Protein AF-A0A1F2SV29-F1 (afdb_monomer_lite)

Radius of gyration: 19.12 Å; chains: 1; bounding box: 38×71×44 Å

Sequence (168 aa):
MAAEDWNRGTRAGTWVVRDIVAHLIDLTLRRVSFQRDGLVPPPPPCPIAGERDFVRFINSLNHDWVTVTRRFSPQVLTELFELASGDLADFFERTPLDGPGLFGVSWAGEMASAAGFDIGREFTELWHHQMQIRLAVGAPPLEDPRSRSMAASSLRTRSCGPDPSSSR

Foldseek 3Di:
DDQVLQQFDWPPPRDGLVLLLQLLLLVLQVCCCCPVVVDDDDDQPDDDPDDVSVVVSSVVSSVVSSVVCVPPGPVRSVVSNVVSVVSSVVVLVPFDQQDWDPQFDVVVVGRTDGNVVNVVVSVVSVLVSVQRSCVRNVHDRCPPPVNVPPPPPPVPPPPDDDDPDDDD

Structure (mmCIF, N/CA/C/O backbone):
data_AF-A0A1F2SV29-F1
#
_entry.id   AF-A0A1F2SV29-F1
#
loop_
_atom_site.group_PDB
_atom_site.id
_atom_site.type_symbol
_atom_site.label_atom_id
_atom_site.label_alt_id
_atom_site.label_comp_id
_atom_site.label_asym_id
_atom_site.label_entity_id
_atom_site.label_seq_id
_atom_site.pdbx_PDB_ins_code
_atom_site.Cartn_x
_atom_site.Cartn_y
_atom_site.Cartn_z
_atom_site.occupancy
_atom_site.B_iso_or_e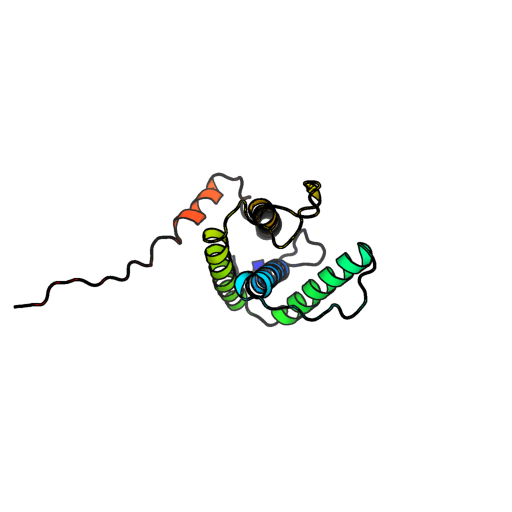quiv
_atom_site.auth_seq_id
_atom_site.auth_comp_id
_atom_site.auth_asym_id
_atom_site.auth_atom_id
_atom_site.pdbx_PDB_model_num
ATOM 1 N N . MET A 1 1 ? -5.881 -3.462 17.604 1.00 83.69 1 MET A N 1
ATOM 2 C CA . MET A 1 1 ? -6.629 -2.218 17.331 1.00 83.69 1 MET A CA 1
ATOM 3 C C . MET A 1 1 ? -8.076 -2.472 17.690 1.00 83.69 1 MET A C 1
ATOM 5 O O . MET A 1 1 ? -8.593 -3.522 17.319 1.00 83.69 1 MET A O 1
ATOM 9 N N . ALA A 1 2 ? -8.696 -1.573 18.444 1.00 89.81 2 ALA A N 1
ATOM 10 C CA . ALA A 1 2 ? -10.129 -1.611 18.703 1.00 89.81 2 ALA A CA 1
ATOM 11 C C . ALA A 1 2 ? -10.914 -1.259 17.426 1.00 89.81 2 ALA A C 1
ATOM 13 O O . ALA A 1 2 ? -10.357 -0.716 16.474 1.00 89.81 2 ALA A O 1
ATOM 14 N N . ALA A 1 3 ? -12.217 -1.550 17.385 1.00 90.12 3 ALA A N 1
ATOM 15 C CA . ALA A 1 3 ? -13.046 -1.243 16.213 1.00 90.12 3 ALA A CA 1
ATOM 16 C C . ALA A 1 3 ? -13.074 0.264 15.883 1.00 90.12 3 ALA A C 1
ATOM 18 O O . ALA A 1 3 ? -13.059 0.641 14.714 1.00 90.12 3 ALA A O 1
ATOM 19 N N . GLU A 1 4 ? -13.057 1.122 16.907 1.00 93.81 4 GLU A N 1
ATOM 20 C CA . GLU A 1 4 ? -13.005 2.583 16.762 1.00 93.81 4 GLU A CA 1
ATOM 21 C C . GLU A 1 4 ? -11.712 3.097 16.107 1.00 93.81 4 GLU A C 1
ATOM 23 O O . GLU A 1 4 ? -11.751 4.083 15.370 1.00 93.81 4 GLU A O 1
ATOM 28 N N . ASP A 1 5 ? -10.586 2.404 16.306 1.00 97.25 5 ASP A N 1
ATOM 29 C CA . ASP A 1 5 ? -9.277 2.809 15.782 1.00 97.25 5 ASP A CA 1
ATOM 30 C C . ASP A 1 5 ? -9.269 2.905 14.254 1.00 97.25 5 ASP A C 1
ATOM 32 O O . ASP A 1 5 ? -8.594 3.759 13.684 1.00 97.25 5 ASP A O 1
ATOM 36 N N . TRP A 1 6 ? -10.067 2.072 13.583 1.00 97.50 6 TRP A N 1
ATOM 37 C CA . TRP A 1 6 ? -10.164 2.026 12.123 1.00 97.50 6 TRP A CA 1
ATOM 38 C C . TRP A 1 6 ? -10.695 3.320 11.500 1.00 97.50 6 TRP A C 1
ATOM 40 O O . TRP A 1 6 ? -10.443 3.572 10.321 1.00 97.50 6 TRP A O 1
ATOM 50 N N . ASN A 1 7 ? -11.401 4.139 12.283 1.00 97.06 7 ASN A N 1
ATOM 51 C CA . ASN A 1 7 ? -11.966 5.414 11.847 1.00 97.06 7 ASN A CA 1
ATOM 52 C C . ASN A 1 7 ? -11.176 6.627 12.363 1.00 97.06 7 ASN A C 1
ATOM 54 O O . ASN A 1 7 ? -11.597 7.763 12.146 1.00 97.06 7 ASN A O 1
ATOM 58 N N . ARG A 1 8 ? -10.035 6.424 13.037 1.00 98.06 8 ARG A N 1
ATOM 59 C CA . ARG A 1 8 ? -9.186 7.537 13.479 1.00 98.06 8 ARG A CA 1
ATOM 60 C C . ARG A 1 8 ? -8.508 8.202 12.287 1.00 98.06 8 ARG A C 1
ATOM 62 O O . ARG A 1 8 ? -7.989 7.522 11.400 1.00 98.06 8 ARG A O 1
ATOM 69 N N . GLY A 1 9 ? -8.503 9.534 12.290 1.00 98.00 9 GLY A N 1
ATOM 70 C CA . GLY A 1 9 ? -7.809 10.340 11.289 1.00 98.00 9 GLY A CA 1
ATOM 71 C C . GLY A 1 9 ? -6.299 10.114 11.324 1.00 98.00 9 GLY A C 1
ATOM 72 O O . GLY A 1 9 ? -5.716 9.864 12.380 1.00 98.00 9 GLY A O 1
ATOM 73 N N . THR A 1 10 ? -5.667 10.202 10.159 1.00 97.69 10 THR A N 1
ATOM 74 C CA . THR A 1 10 ? -4.230 9.962 9.986 1.00 97.69 10 THR A CA 1
ATOM 75 C C . THR A 1 10 ? -3.526 11.240 9.532 1.00 97.69 10 THR A C 1
ATOM 77 O O . THR A 1 10 ? -4.156 12.270 9.305 1.00 97.69 10 THR A O 1
ATOM 80 N N . ARG A 1 11 ? -2.197 11.192 9.377 1.00 95.62 11 ARG A N 1
ATOM 81 C CA . ARG A 1 11 ? -1.446 12.295 8.752 1.00 95.62 11 ARG A CA 1
ATOM 82 C C . ARG A 1 11 ? -1.514 12.286 7.218 1.00 95.62 11 ARG A C 1
ATOM 84 O O . ARG A 1 11 ? -1.006 13.216 6.599 1.00 95.62 11 ARG A O 1
ATOM 91 N N . ALA A 1 12 ? -2.157 11.288 6.607 1.00 93.56 12 ALA A N 1
ATOM 92 C CA . ALA A 1 12 ? -2.379 11.210 5.164 1.00 93.56 12 ALA A CA 1
ATOM 93 C C . ALA A 1 12 ? -3.635 12.001 4.749 1.00 93.56 12 ALA A C 1
ATOM 95 O O . ALA A 1 12 ? -4.616 11.450 4.255 1.00 93.56 12 ALA A O 1
ATOM 96 N N . GLY A 1 13 ? -3.620 13.317 4.975 1.00 92.88 13 GLY A N 1
ATOM 97 C CA . GLY A 1 13 ? -4.717 14.203 4.582 1.00 92.88 13 GLY A CA 1
ATOM 98 C C . GLY A 1 13 ? -6.059 13.802 5.203 1.00 92.88 13 GLY A C 1
ATOM 99 O O . GLY A 1 13 ? -6.214 13.823 6.420 1.00 92.88 13 GLY A O 1
ATOM 100 N N . THR A 1 14 ? -7.042 13.471 4.362 1.00 94.69 14 THR A N 1
ATOM 101 C CA . THR A 1 14 ? -8.405 13.108 4.789 1.00 94.69 14 THR A CA 1
ATOM 102 C C . THR A 1 14 ? -8.577 11.624 5.118 1.00 94.69 14 THR A C 1
ATOM 104 O O . THR A 1 14 ? -9.679 11.217 5.483 1.00 94.69 14 THR A O 1
ATOM 107 N N . TRP A 1 15 ? -7.527 10.811 4.981 1.00 97.25 15 TRP A N 1
ATOM 108 C CA . TRP A 1 15 ? -7.612 9.370 5.200 1.00 97.25 15 TRP A CA 1
ATOM 109 C C . TRP A 1 15 ? -7.691 9.016 6.680 1.00 97.25 15 TRP A C 1
ATOM 111 O O . TRP A 1 15 ? -6.946 9.539 7.518 1.00 97.25 15 TRP A O 1
ATOM 121 N N . VAL A 1 16 ? -8.561 8.057 6.983 1.00 97.94 16 VAL A N 1
ATOM 122 C CA . VAL A 1 16 ? -8.583 7.359 8.274 1.00 97.94 16 VAL A CA 1
ATOM 123 C C . VAL A 1 16 ? -7.780 6.057 8.188 1.00 97.94 16 VAL A C 1
ATOM 125 O O . VAL A 1 16 ? -7.383 5.635 7.102 1.00 97.94 16 VAL A O 1
ATOM 128 N N . VAL A 1 17 ? -7.523 5.398 9.321 1.00 98.31 17 VAL A N 1
ATOM 129 C CA . VAL A 1 17 ? -6.706 4.166 9.383 1.00 98.31 17 VAL A CA 1
ATOM 130 C C . VAL A 1 17 ? -7.136 3.122 8.347 1.00 98.31 17 VAL A C 1
ATOM 132 O O . VAL A 1 17 ? -6.287 2.537 7.677 1.00 98.31 17 VAL A O 1
ATOM 135 N N . ARG A 1 18 ? -8.444 2.915 8.160 1.00 97.81 18 ARG A N 1
ATOM 136 C CA . ARG A 1 18 ? -8.950 1.944 7.181 1.00 97.81 18 ARG A CA 1
ATOM 137 C C . ARG A 1 18 ? -8.605 2.280 5.732 1.00 97.81 18 ARG A C 1
ATOM 139 O O . ARG A 1 18 ? -8.401 1.358 4.952 1.00 97.81 18 ARG A O 1
ATOM 146 N N . ASP A 1 19 ? -8.523 3.564 5.392 1.00 98.19 19 ASP A N 1
ATOM 147 C CA . ASP A 1 19 ? -8.188 4.007 4.039 1.00 98.19 19 ASP A CA 1
ATOM 148 C C . ASP A 1 19 ? -6.703 3.735 3.756 1.00 98.19 19 ASP A C 1
ATOM 150 O O . ASP A 1 19 ? -6.367 3.266 2.672 1.00 98.19 19 ASP A O 1
ATOM 154 N N . ILE A 1 20 ? -5.824 3.913 4.756 1.00 97.94 20 ILE A N 1
ATOM 155 C CA . ILE A 1 20 ? -4.413 3.502 4.649 1.00 97.94 20 ILE A CA 1
ATOM 156 C C . ILE A 1 20 ? -4.307 1.988 4.442 1.00 97.94 20 ILE A C 1
ATOM 158 O O . ILE A 1 20 ? -3.590 1.540 3.552 1.00 97.94 20 ILE A O 1
ATOM 162 N N . VAL A 1 21 ? -5.017 1.188 5.245 1.00 98.00 21 VAL A N 1
ATOM 163 C CA . VAL A 1 21 ? -4.991 -0.277 5.098 1.00 98.00 21 VAL A CA 1
ATOM 164 C C . VAL A 1 21 ? -5.494 -0.687 3.713 1.00 98.00 21 VAL A C 1
ATOM 166 O O . VAL A 1 21 ? -4.858 -1.500 3.049 1.00 98.00 21 VAL A O 1
ATOM 169 N N . ALA A 1 22 ? -6.591 -0.091 3.240 1.00 97.81 22 ALA A N 1
ATOM 170 C CA . ALA A 1 22 ? -7.102 -0.331 1.896 1.00 97.81 22 ALA A CA 1
ATOM 171 C C . ALA A 1 22 ? -6.071 0.020 0.815 1.00 97.81 22 ALA A C 1
ATOM 173 O O . ALA A 1 22 ? -5.860 -0.777 -0.097 1.00 97.81 22 ALA A O 1
ATOM 174 N N . HIS A 1 23 ? -5.403 1.167 0.931 1.00 97.50 23 HIS A N 1
ATOM 175 C CA . HIS A 1 23 ? -4.345 1.571 0.009 1.00 97.50 23 HIS A CA 1
ATOM 176 C C . HIS A 1 23 ? -3.196 0.553 -0.046 1.00 97.50 23 HIS A C 1
ATOM 178 O O . HIS A 1 23 ? -2.799 0.147 -1.138 1.00 97.50 23 HIS A O 1
ATOM 184 N N . LEU A 1 24 ? -2.716 0.084 1.111 1.00 97.50 24 LEU A N 1
ATOM 185 C CA . LEU A 1 24 ? -1.666 -0.936 1.177 1.00 97.50 24 LEU A CA 1
ATOM 186 C C . LEU A 1 24 ? -2.101 -2.258 0.528 1.00 97.50 24 LEU A C 1
ATOM 188 O O . LEU A 1 24 ? -1.308 -2.888 -0.171 1.00 97.50 24 LEU A O 1
ATOM 192 N N . ILE A 1 25 ? -3.362 -2.661 0.716 1.00 98.00 25 ILE A N 1
ATOM 193 C CA . ILE A 1 25 ? -3.929 -3.848 0.063 1.00 98.00 25 ILE A CA 1
ATOM 194 C C . ILE A 1 25 ? -3.896 -3.703 -1.462 1.00 98.00 25 ILE A C 1
ATOM 196 O O . ILE A 1 25 ? -3.416 -4.610 -2.136 1.00 98.00 25 ILE A O 1
ATOM 200 N N . ASP A 1 26 ? -4.391 -2.593 -2.018 1.00 97.31 26 ASP A N 1
ATOM 201 C CA . ASP A 1 26 ? -4.410 -2.393 -3.476 1.00 97.31 26 ASP A CA 1
ATOM 202 C C . ASP A 1 26 ? -3.009 -2.375 -4.069 1.00 97.31 26 ASP A C 1
ATOM 204 O O . ASP A 1 26 ? -2.746 -3.051 -5.063 1.00 97.31 26 ASP A O 1
ATOM 208 N N . LEU A 1 27 ? -2.095 -1.647 -3.432 1.00 93.88 27 LEU A N 1
ATOM 209 C CA . LEU A 1 27 ? -0.715 -1.577 -3.879 1.00 93.88 27 LEU A CA 1
ATOM 210 C C . LEU A 1 27 ? -0.083 -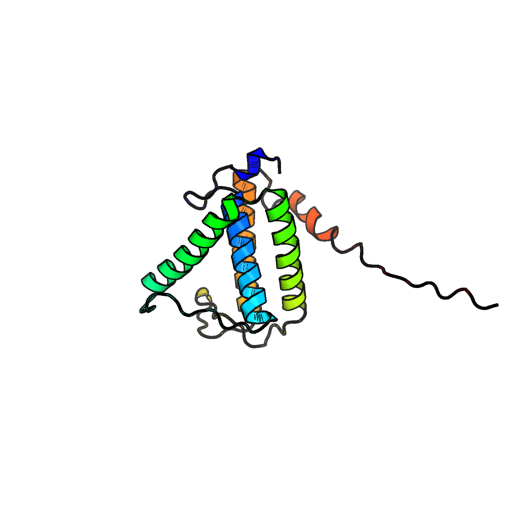2.981 -3.922 1.00 93.88 27 LEU A C 1
ATOM 212 O O . LEU A 1 27 ? 0.521 -3.356 -4.930 1.00 93.88 27 LEU A O 1
ATOM 216 N N . THR A 1 28 ? -0.329 -3.794 -2.891 1.00 96.31 28 THR A N 1
ATOM 217 C CA . THR A 1 28 ? 0.137 -5.186 -2.810 1.00 96.31 28 THR A CA 1
ATOM 218 C C . THR A 1 28 ? -0.492 -6.066 -3.896 1.00 96.31 28 THR A C 1
ATOM 220 O O . THR A 1 28 ? 0.220 -6.733 -4.648 1.00 96.31 28 THR A O 1
ATOM 223 N N . LEU A 1 29 ? -1.824 -6.045 -4.032 1.00 96.88 29 LEU A N 1
ATOM 224 C CA . LEU A 1 29 ? -2.555 -6.855 -5.014 1.00 96.88 29 LEU A CA 1
ATOM 225 C C . LEU A 1 29 ? -2.165 -6.510 -6.453 1.00 96.88 29 LEU A C 1
ATOM 227 O O . LEU A 1 29 ? -2.038 -7.408 -7.288 1.00 96.88 29 LEU A O 1
ATOM 231 N N . ARG A 1 30 ? -1.937 -5.227 -6.754 1.00 94.69 30 ARG A N 1
ATOM 232 C CA . ARG A 1 30 ? -1.458 -4.792 -8.069 1.00 94.69 30 ARG A CA 1
ATOM 233 C C . ARG A 1 30 ? -0.064 -5.330 -8.363 1.00 94.69 30 ARG A C 1
ATOM 235 O O . ARG A 1 30 ? 0.153 -5.826 -9.464 1.00 94.69 30 ARG A O 1
ATOM 242 N N . ARG A 1 31 ? 0.863 -5.306 -7.399 1.00 93.50 31 ARG A N 1
ATOM 243 C CA . ARG A 1 31 ? 2.199 -5.899 -7.589 1.00 93.50 31 ARG A CA 1
ATOM 244 C C . ARG A 1 31 ? 2.134 -7.399 -7.811 1.00 93.50 31 ARG A C 1
ATOM 246 O O . ARG A 1 31 ? 2.756 -7.888 -8.746 1.00 93.50 31 ARG A O 1
ATOM 253 N N . VAL A 1 32 ? 1.350 -8.114 -7.012 1.00 96.81 32 VAL A N 1
ATOM 254 C CA . VAL A 1 32 ? 1.124 -9.548 -7.217 1.00 96.81 32 VAL A CA 1
ATOM 255 C C . VAL A 1 32 ? 0.579 -9.803 -8.628 1.00 96.81 32 VAL A C 1
ATOM 257 O O . VAL A 1 32 ? 1.156 -10.574 -9.389 1.00 96.81 32 VAL A O 1
ATOM 260 N N . SER A 1 33 ? -0.456 -9.070 -9.033 1.00 96.69 33 SER A N 1
ATOM 261 C CA . SER A 1 33 ? -1.083 -9.253 -10.344 1.00 96.69 33 SER A CA 1
ATOM 262 C C . SER A 1 33 ? -0.119 -8.958 -11.499 1.00 96.69 33 SER A C 1
ATOM 264 O O . SER A 1 33 ? 0.023 -9.763 -12.414 1.00 96.69 33 SER A O 1
ATOM 266 N N . PHE A 1 34 ? 0.557 -7.807 -11.482 1.00 93.19 34 PHE A N 1
ATOM 267 C CA . PHE A 1 34 ? 1.396 -7.384 -12.606 1.00 93.19 34 PHE A CA 1
ATOM 268 C C . PHE A 1 34 ? 2.734 -8.119 -12.635 1.00 93.19 34 PHE A C 1
ATOM 270 O O . PHE A 1 34 ? 3.200 -8.516 -13.698 1.00 93.19 34 PHE A O 1
ATOM 277 N N . GLN A 1 35 ? 3.362 -8.287 -11.471 1.00 92.31 35 GLN A N 1
ATOM 278 C CA . GLN A 1 35 ? 4.748 -8.732 -11.367 1.00 92.31 35 GLN A CA 1
ATOM 279 C C . GLN A 1 35 ? 4.874 -10.244 -11.181 1.00 92.31 35 GLN A C 1
ATOM 281 O O . GLN A 1 35 ? 5.711 -10.857 -11.837 1.00 92.31 35 GLN A O 1
ATOM 286 N N . ARG A 1 36 ? 4.059 -10.849 -10.306 1.00 95.25 36 ARG A N 1
ATOM 287 C CA . ARG A 1 36 ? 4.080 -12.304 -10.078 1.00 95.25 36 ARG A CA 1
ATOM 288 C C . ARG A 1 36 ? 3.310 -13.031 -11.177 1.00 95.25 36 ARG A C 1
ATOM 290 O O . ARG A 1 36 ? 3.815 -14.005 -11.726 1.00 95.25 36 ARG A O 1
ATOM 297 N N . ASP A 1 37 ? 2.115 -12.538 -11.501 1.00 96.75 37 ASP A N 1
ATOM 298 C CA . ASP A 1 37 ? 1.187 -13.233 -12.403 1.00 96.75 37 ASP A CA 1
ATOM 299 C C . ASP A 1 37 ? 1.285 -12.756 -13.864 1.00 96.75 37 ASP A C 1
ATOM 301 O O . ASP A 1 37 ? 0.710 -13.374 -14.759 1.00 96.75 37 ASP A O 1
ATOM 305 N N . GLY A 1 38 ? 2.029 -11.676 -14.130 1.00 94.94 38 GLY A N 1
ATOM 306 C CA . GLY A 1 38 ? 2.260 -11.166 -15.484 1.00 94.94 38 GLY A CA 1
ATOM 307 C C . GLY A 1 38 ? 1.049 -10.471 -16.115 1.00 94.94 38 GLY A C 1
ATOM 308 O O . GLY A 1 38 ? 0.980 -10.354 -17.341 1.00 94.94 38 GLY A O 1
ATOM 309 N N . LEU A 1 39 ? 0.080 -10.015 -15.313 1.00 96.19 39 LEU A N 1
ATOM 310 C CA . LEU A 1 39 ? -1.073 -9.269 -15.813 1.00 96.19 39 LEU A CA 1
ATOM 311 C C . LEU A 1 39 ? -0.624 -7.933 -16.415 1.00 96.19 39 LEU A C 1
ATOM 313 O O . LEU A 1 39 ? -0.026 -7.098 -15.738 1.00 96.19 39 LEU A O 1
ATOM 317 N N . VAL A 1 40 ? -1.018 -7.679 -17.662 1.00 94.19 40 VAL A N 1
ATOM 318 C CA . VAL A 1 40 ? -0.918 -6.343 -18.257 1.00 94.19 40 VAL A CA 1
ATOM 319 C C . VAL A 1 40 ? -2.111 -5.509 -17.773 1.00 94.19 40 VAL A C 1
ATOM 321 O O . VAL A 1 40 ? -3.252 -5.867 -18.083 1.00 94.19 40 VAL A O 1
ATOM 324 N N . PRO A 1 41 ? -1.898 -4.420 -17.007 1.00 90.06 41 PRO A N 1
ATOM 325 C CA . PRO A 1 41 ? -2.997 -3.593 -16.531 1.00 90.06 41 PRO A CA 1
ATOM 326 C C . PRO A 1 41 ? -3.747 -2.926 -17.688 1.00 90.06 41 PRO A C 1
ATOM 328 O O . PRO A 1 41 ? -3.151 -2.639 -18.732 1.00 90.06 41 PRO A O 1
ATOM 331 N N . PRO A 1 42 ? -5.040 -2.608 -17.500 1.00 91.12 42 PRO A N 1
ATOM 332 C CA . PRO A 1 42 ? -5.749 -1.765 -18.447 1.00 91.12 42 PRO A CA 1
ATOM 333 C C . PRO A 1 42 ? -5.036 -0.408 -18.584 1.00 91.12 42 PRO A C 1
ATOM 335 O O . PRO A 1 42 ? -4.488 0.104 -17.600 1.00 91.12 42 PRO A O 1
ATOM 338 N N . PRO A 1 43 ? -5.035 0.192 -19.787 1.00 90.50 43 PRO A N 1
ATOM 339 C CA . PRO A 1 43 ? -4.404 1.487 -19.993 1.00 90.50 43 PRO A CA 1
ATOM 340 C C . PRO A 1 43 ? -5.110 2.574 -19.167 1.00 90.50 43 PRO A C 1
ATOM 342 O O . PRO A 1 43 ? -6.306 2.455 -18.877 1.00 90.50 43 PRO A O 1
ATOM 345 N N . PRO A 1 44 ? -4.401 3.659 -18.805 1.00 92.00 44 PRO A N 1
ATOM 346 C CA . PRO A 1 44 ? -5.022 4.786 -18.128 1.00 92.00 44 PRO A CA 1
ATOM 347 C C . PRO A 1 44 ? -6.137 5.385 -19.005 1.00 92.00 44 PRO A C 1
ATOM 349 O O . PRO A 1 44 ? -6.007 5.423 -20.231 1.00 92.00 44 PRO A O 1
ATOM 352 N N . PRO A 1 45 ? -7.224 5.898 -18.401 1.00 89.62 45 PRO A N 1
ATOM 353 C CA . PRO A 1 45 ? -8.364 6.436 -19.149 1.00 89.62 45 PRO A CA 1
ATOM 354 C C . PRO A 1 45 ? -8.019 7.707 -19.941 1.00 89.62 45 PRO A C 1
ATOM 356 O O . PRO A 1 45 ? -8.716 8.050 -20.892 1.00 89.62 45 PRO A O 1
ATOM 359 N N . CYS A 1 46 ? -6.941 8.397 -19.559 1.00 90.12 46 CYS A N 1
ATOM 360 C CA . CYS A 1 46 ? -6.407 9.572 -20.239 1.00 90.12 46 CYS A CA 1
ATOM 361 C C . CYS A 1 46 ? -4.899 9.391 -20.490 1.00 90.12 46 CYS A C 1
ATOM 363 O O . CYS A 1 46 ? -4.232 8.735 -19.685 1.00 90.12 46 CYS A O 1
ATOM 365 N N . PRO A 1 47 ? -4.332 10.008 -21.545 1.00 93.38 47 PRO A N 1
ATOM 366 C CA . PRO A 1 47 ? -2.888 10.019 -21.762 1.00 93.38 47 PRO A CA 1
ATOM 367 C C . PRO A 1 47 ? -2.125 10.604 -20.567 1.00 93.38 47 PRO A C 1
ATOM 369 O O . PRO A 1 47 ? -2.523 11.626 -20.008 1.00 93.38 47 PRO A O 1
ATOM 372 N N . ILE A 1 48 ? -1.002 9.982 -20.207 1.00 93.62 48 ILE A N 1
ATOM 373 C CA . ILE A 1 48 ? -0.077 10.489 -19.188 1.00 93.62 48 ILE A CA 1
ATOM 374 C C . ILE A 1 48 ? 1.038 11.246 -19.913 1.00 93.62 48 ILE A C 1
ATOM 376 O O . ILE A 1 48 ? 1.968 10.634 -20.431 1.00 93.62 48 ILE A O 1
ATOM 380 N N . ALA A 1 49 ? 0.924 12.575 -19.985 1.00 93.31 49 ALA A N 1
ATOM 381 C CA . ALA A 1 49 ? 1.884 13.428 -20.693 1.00 93.31 49 ALA A CA 1
ATOM 382 C C . ALA A 1 49 ? 3.018 13.959 -19.794 1.00 93.31 49 ALA A C 1
ATOM 384 O O . ALA A 1 49 ? 3.960 14.579 -20.284 1.00 93.31 49 ALA A O 1
ATOM 385 N N . GLY A 1 50 ? 2.941 13.729 -18.480 1.00 90.00 50 GLY A N 1
ATOM 386 C CA . GLY A 1 50 ? 3.960 14.149 -17.522 1.00 90.00 50 GLY A CA 1
ATOM 387 C C . GLY A 1 50 ? 3.598 13.818 -16.075 1.00 90.00 50 GLY A C 1
ATOM 388 O O . GLY A 1 50 ? 2.578 13.184 -15.799 1.00 90.00 50 GLY A O 1
ATOM 389 N N . GLU A 1 51 ? 4.427 14.290 -15.142 1.00 89.94 51 GLU A N 1
ATOM 390 C CA . GLU A 1 51 ? 4.330 13.983 -13.707 1.00 89.94 51 GLU A CA 1
ATOM 391 C C . GLU A 1 51 ? 2.950 14.297 -13.118 1.00 89.94 51 GLU A C 1
ATOM 393 O O . GLU A 1 51 ? 2.366 13.473 -12.419 1.00 89.94 51 GLU A O 1
ATOM 398 N N . ARG A 1 52 ? 2.376 15.458 -13.450 1.00 93.12 52 ARG A N 1
ATOM 399 C CA . ARG A 1 52 ? 1.054 15.855 -12.945 1.00 93.12 52 ARG A CA 1
ATOM 400 C C . ARG A 1 52 ? -0.044 14.870 -13.345 1.00 93.12 52 ARG A C 1
ATOM 402 O O . ARG A 1 52 ? -0.941 14.596 -12.548 1.00 93.12 52 ARG A O 1
ATOM 409 N N . ASP A 1 53 ? -0.000 14.366 -14.572 1.00 93.69 53 ASP A N 1
ATOM 410 C CA . ASP A 1 53 ? -0.999 13.417 -15.063 1.00 93.69 53 ASP A CA 1
ATOM 411 C C . ASP A 1 53 ? -0.777 12.032 -14.462 1.00 93.69 53 ASP A C 1
ATOM 413 O O . ASP A 1 53 ? -1.744 11.368 -14.096 1.00 93.69 53 ASP A O 1
ATOM 417 N N . PHE A 1 54 ? 0.484 11.650 -14.251 1.00 90.94 54 PHE A N 1
ATOM 418 C CA . PHE A 1 54 ? 0.844 10.424 -13.550 1.00 90.94 54 PHE A CA 1
ATOM 419 C C . PHE A 1 54 ? 0.340 10.433 -12.101 1.00 90.94 54 PHE A C 1
ATOM 421 O O . PHE A 1 54 ? -0.386 9.529 -11.695 1.00 90.94 54 PHE A O 1
ATOM 428 N N . VAL A 1 55 ? 0.631 11.492 -11.338 1.00 92.31 55 VAL A N 1
ATOM 429 C CA . VAL A 1 55 ? 0.152 11.655 -9.955 1.00 92.31 55 VAL A CA 1
ATOM 430 C C . VAL A 1 55 ? -1.374 11.626 -9.899 1.00 92.31 55 VAL A C 1
ATOM 432 O O . VAL A 1 55 ? -1.954 10.987 -9.025 1.00 92.31 55 VAL A O 1
ATOM 435 N N . ARG A 1 56 ? -2.048 12.276 -10.854 1.00 94.31 56 ARG A N 1
ATOM 436 C CA . ARG A 1 56 ? -3.513 12.254 -10.944 1.00 94.31 56 ARG A CA 1
ATOM 437 C C . ARG A 1 56 ? -4.051 10.843 -11.176 1.00 94.31 56 ARG A C 1
ATOM 439 O O . ARG A 1 56 ? -5.012 10.464 -10.516 1.00 94.31 56 ARG A O 1
ATOM 446 N N . PHE A 1 57 ? -3.430 10.087 -12.077 1.00 94.62 57 PHE A N 1
ATOM 447 C CA . PHE A 1 57 ? -3.807 8.709 -12.373 1.00 94.62 57 PHE A CA 1
ATOM 448 C C . PHE A 1 57 ? -3.615 7.785 -11.162 1.00 94.62 57 PHE A C 1
ATOM 450 O O . PHE A 1 57 ? -4.526 7.043 -10.797 1.00 94.62 57 PHE A O 1
ATOM 457 N N . ILE A 1 58 ? -2.471 7.871 -10.478 1.00 92.88 58 ILE A N 1
ATOM 458 C CA . ILE A 1 58 ? -2.231 7.089 -9.257 1.00 92.88 58 ILE A CA 1
ATOM 459 C C . ILE A 1 58 ? -3.238 7.461 -8.162 1.00 92.88 58 ILE A C 1
ATOM 461 O O . ILE A 1 58 ? -3.813 6.581 -7.523 1.00 92.88 58 ILE A O 1
ATOM 465 N N . ASN A 1 59 ? -3.525 8.753 -7.989 1.00 93.62 59 ASN A N 1
ATOM 466 C CA . ASN A 1 59 ? -4.522 9.204 -7.021 1.00 93.62 59 ASN A CA 1
ATOM 467 C C . ASN A 1 59 ? -5.937 8.719 -7.357 1.00 93.62 59 ASN A C 1
ATOM 469 O O . ASN A 1 59 ? -6.674 8.390 -6.430 1.00 93.62 59 ASN A O 1
ATOM 473 N N . SER A 1 60 ? -6.324 8.634 -8.638 1.00 94.88 60 SER A N 1
ATOM 474 C CA . SER A 1 60 ? -7.626 8.064 -9.008 1.00 94.88 60 SER A CA 1
ATOM 475 C C . SER A 1 60 ? -7.708 6.573 -8.693 1.00 94.88 60 SER A C 1
ATOM 477 O O . SER A 1 60 ? -8.699 6.148 -8.112 1.00 94.88 60 SER A O 1
ATOM 479 N N . LEU A 1 61 ? -6.648 5.798 -8.967 1.00 94.75 61 LEU A N 1
ATOM 480 C CA . LEU A 1 61 ? -6.606 4.375 -8.603 1.00 94.75 61 LEU A CA 1
ATOM 481 C C . LEU A 1 61 ? -6.781 4.181 -7.090 1.00 94.75 61 LEU A C 1
ATOM 483 O O . LEU A 1 61 ? -7.645 3.421 -6.651 1.00 94.75 61 LEU A O 1
ATOM 487 N N . ASN A 1 62 ? -6.010 4.930 -6.296 1.00 94.81 62 ASN A N 1
ATOM 488 C CA . ASN A 1 62 ? -6.093 4.885 -4.837 1.00 94.81 62 ASN A CA 1
ATOM 489 C C . ASN A 1 62 ? -7.495 5.274 -4.345 1.00 94.81 62 ASN A C 1
ATOM 491 O O . ASN A 1 62 ? -8.059 4.610 -3.477 1.00 94.81 62 ASN A O 1
ATOM 495 N N . HIS A 1 63 ? -8.067 6.346 -4.900 1.00 95.31 63 HIS A N 1
ATOM 496 C CA . HIS A 1 63 ? -9.393 6.831 -4.531 1.00 95.31 63 HIS A CA 1
ATOM 497 C C . HIS A 1 63 ? -10.490 5.800 -4.818 1.00 95.31 63 HIS A C 1
ATOM 499 O O . HIS A 1 63 ? -11.345 5.563 -3.960 1.00 95.31 63 HIS A O 1
ATOM 505 N N . ASP A 1 64 ? -10.474 5.185 -5.999 1.00 95.81 64 ASP A N 1
ATOM 506 C CA . ASP A 1 64 ? -11.497 4.227 -6.411 1.00 95.81 64 ASP A CA 1
ATOM 507 C C . ASP A 1 64 ? -11.467 2.987 -5.515 1.00 95.81 64 ASP A C 1
ATOM 509 O O . ASP A 1 64 ? -12.506 2.551 -5.009 1.00 95.81 64 ASP A O 1
ATOM 513 N N . TRP A 1 65 ? -10.270 2.477 -5.218 1.00 96.31 65 TRP A N 1
ATOM 514 C CA . TRP A 1 65 ? -10.116 1.338 -4.322 1.00 96.31 65 TRP A CA 1
ATOM 515 C C . TRP A 1 65 ? -10.519 1.647 -2.879 1.00 96.31 65 TRP A C 1
ATOM 517 O O . TRP A 1 65 ? -11.288 0.892 -2.272 1.00 96.31 65 TRP A O 1
ATOM 527 N N . VAL A 1 66 ? -10.063 2.774 -2.324 1.00 96.62 66 VAL A N 1
ATOM 528 C CA . VAL A 1 66 ? -10.480 3.225 -0.988 1.00 96.62 66 VAL A CA 1
ATOM 529 C C . VAL A 1 66 ? -12.001 3.375 -0.933 1.00 96.62 66 VAL A C 1
ATOM 531 O O . VAL A 1 66 ? -12.639 2.928 0.018 1.00 96.62 66 VAL A O 1
ATOM 534 N N . THR A 1 67 ? -12.621 3.925 -1.977 1.00 96.88 67 THR A N 1
ATOM 535 C CA . THR A 1 67 ? -14.078 4.092 -2.037 1.00 96.88 67 THR A CA 1
ATOM 536 C C . THR A 1 67 ? -14.802 2.749 -1.991 1.00 96.88 67 THR A C 1
ATOM 538 O O . THR A 1 67 ? -15.730 2.578 -1.196 1.00 96.88 67 THR A O 1
ATOM 541 N N . VAL A 1 68 ? -14.369 1.777 -2.796 1.00 96.88 68 VAL A N 1
ATOM 542 C CA . VAL A 1 68 ? -14.988 0.445 -2.852 1.00 96.88 68 VAL A CA 1
ATOM 543 C C . VAL A 1 68 ? -14.820 -0.317 -1.539 1.00 96.88 68 VAL A C 1
ATOM 545 O O . VAL A 1 68 ? -15.751 -0.997 -1.104 1.00 96.88 68 VAL A O 1
ATOM 548 N N . THR A 1 69 ? -13.661 -0.213 -0.893 1.00 97.12 69 THR A N 1
ATOM 549 C CA . THR A 1 69 ? -13.335 -0.978 0.320 1.00 97.12 69 THR A CA 1
ATOM 550 C C . THR A 1 69 ? -13.993 -0.436 1.590 1.00 97.12 69 THR A C 1
ATOM 552 O O . THR A 1 69 ? -14.043 -1.143 2.595 1.00 97.12 69 THR A O 1
ATOM 555 N N . ARG A 1 70 ? -14.617 0.753 1.564 1.00 94.94 70 ARG A N 1
ATOM 556 C CA . ARG A 1 70 ? -15.388 1.288 2.709 1.00 94.94 70 ARG A CA 1
ATOM 557 C C . ARG A 1 70 ? -16.496 0.357 3.202 1.00 94.94 70 ARG A C 1
ATOM 559 O O . ARG A 1 70 ? -16.835 0.400 4.387 1.00 94.94 70 ARG A O 1
ATOM 566 N N . ARG A 1 71 ? -17.039 -0.486 2.318 1.00 95.88 71 ARG A N 1
ATOM 567 C CA . ARG A 1 71 ? -18.063 -1.497 2.642 1.00 95.88 71 ARG A CA 1
ATOM 568 C C . ARG A 1 71 ? -17.507 -2.752 3.323 1.00 95.88 71 ARG A C 1
ATOM 570 O O . ARG A 1 71 ? -18.288 -3.607 3.725 1.00 95.88 71 ARG A O 1
ATOM 577 N N . PHE A 1 72 ? -16.187 -2.893 3.428 1.00 97.38 72 PHE A N 1
ATOM 578 C CA . PHE A 1 72 ? -15.552 -4.039 4.074 1.00 97.38 72 PHE A CA 1
ATOM 579 C C . PHE A 1 72 ? -15.386 -3.789 5.570 1.00 97.38 72 PHE A C 1
ATOM 581 O O . PHE A 1 72 ? -15.171 -2.657 6.014 1.00 97.38 72 PHE A O 1
ATOM 588 N N . SER A 1 73 ? -15.510 -4.851 6.365 1.00 97.12 73 SER A N 1
ATOM 589 C CA . SER A 1 73 ? -15.252 -4.783 7.800 1.00 97.12 73 SER A CA 1
ATOM 590 C C . SER A 1 73 ? -13.741 -4.727 8.073 1.00 97.12 73 SER A C 1
ATOM 592 O O . SER A 1 73 ? -12.949 -5.163 7.235 1.00 97.12 73 SER A O 1
ATOM 594 N N . PRO A 1 74 ? -13.322 -4.236 9.252 1.00 96.88 74 PRO A N 1
ATOM 595 C CA . PRO A 1 74 ? -11.958 -4.396 9.753 1.00 96.88 74 PRO A CA 1
ATOM 596 C C . PRO A 1 74 ? -11.365 -5.793 9.549 1.00 96.88 74 PRO A C 1
ATOM 598 O O . PRO A 1 74 ? -10.258 -5.921 9.043 1.00 96.88 74 PRO A O 1
ATOM 601 N N . GLN A 1 75 ? -12.129 -6.833 9.894 1.00 96.88 75 GLN A N 1
ATOM 602 C CA . GLN A 1 75 ? -11.684 -8.218 9.784 1.00 96.88 75 GLN A CA 1
ATOM 603 C C . GLN A 1 75 ? -11.403 -8.610 8.329 1.00 96.88 75 GLN A C 1
ATOM 605 O O . GLN A 1 75 ? -10.331 -9.129 8.044 1.00 96.88 75 GLN A O 1
ATOM 610 N N . VAL A 1 76 ? -12.311 -8.283 7.404 1.00 97.88 76 VAL A N 1
ATOM 611 C CA . VAL A 1 76 ? -12.125 -8.571 5.972 1.00 97.88 76 VAL A CA 1
ATOM 612 C C . VAL A 1 76 ? -10.893 -7.853 5.418 1.00 97.88 76 VAL A C 1
ATOM 614 O O . VAL A 1 76 ? -10.136 -8.439 4.653 1.00 97.88 76 VAL A O 1
ATOM 617 N N . LEU A 1 77 ? -10.666 -6.594 5.808 1.00 97.81 77 LEU A N 1
ATOM 618 C CA . LEU A 1 77 ? -9.474 -5.853 5.386 1.00 97.81 77 LEU A CA 1
ATOM 619 C C . LEU A 1 77 ? -8.191 -6.489 5.932 1.00 97.81 77 LEU A C 1
ATOM 621 O O . LEU A 1 77 ? -7.214 -6.601 5.200 1.00 97.81 77 LEU A O 1
ATOM 625 N N . THR A 1 78 ? -8.187 -6.923 7.193 1.00 96.81 78 THR A N 1
ATOM 626 C CA . THR A 1 78 ? -7.034 -7.608 7.789 1.00 96.81 78 THR A CA 1
ATOM 627 C C . THR A 1 78 ? -6.733 -8.930 7.089 1.00 96.81 78 THR A C 1
ATOM 629 O O . THR A 1 78 ? -5.590 -9.140 6.700 1.00 96.81 78 THR A O 1
ATOM 632 N N . GLU A 1 79 ? -7.738 -9.779 6.875 1.00 98.19 79 GLU A N 1
ATOM 633 C CA . GLU A 1 79 ? -7.571 -11.079 6.208 1.00 98.19 79 GLU A CA 1
ATOM 634 C C . GLU A 1 79 ? -7.095 -10.911 4.757 1.00 98.19 79 GLU A C 1
ATOM 636 O O . GLU A 1 79 ? -6.189 -11.611 4.306 1.00 98.19 79 GLU A O 1
ATOM 641 N N . LEU A 1 80 ? -7.652 -9.937 4.030 1.00 97.88 80 LEU A N 1
ATOM 642 C CA . LEU A 1 80 ? -7.229 -9.638 2.663 1.00 97.88 80 LEU A CA 1
ATOM 643 C C . LEU A 1 80 ? -5.791 -9.108 2.611 1.00 97.88 80 LEU A C 1
ATOM 645 O O . LEU A 1 80 ? -5.037 -9.473 1.710 1.00 97.88 80 LEU A O 1
ATOM 649 N N . PHE A 1 81 ? -5.403 -8.262 3.570 1.00 97.25 81 PHE A N 1
ATOM 650 C CA . PHE A 1 81 ? -4.032 -7.772 3.665 1.00 97.25 81 PHE A CA 1
ATOM 651 C C . PHE A 1 81 ? -3.049 -8.892 4.008 1.00 97.25 81 PHE A C 1
ATOM 653 O O . PHE A 1 81 ? -1.993 -8.971 3.389 1.00 97.25 81 PHE A O 1
ATOM 660 N N . GLU A 1 82 ? -3.388 -9.774 4.949 1.00 97.56 82 GLU A N 1
ATOM 661 C CA . GLU A 1 82 ? -2.559 -10.928 5.312 1.00 97.56 82 GLU A CA 1
ATOM 662 C C . GLU A 1 82 ? -2.328 -11.849 4.110 1.00 97.56 82 GLU A C 1
ATOM 664 O O . GLU A 1 82 ? -1.184 -12.193 3.815 1.00 97.56 82 GLU A O 1
ATOM 669 N N . LEU A 1 83 ? -3.387 -12.164 3.358 1.00 97.44 83 LEU A N 1
ATOM 670 C CA . LEU A 1 83 ? -3.279 -12.964 2.139 1.00 97.44 83 LEU A CA 1
ATOM 671 C C . LEU A 1 83 ? -2.384 -12.289 1.090 1.00 97.44 83 LEU A C 1
ATOM 673 O O . LEU A 1 83 ? -1.422 -12.888 0.616 1.00 97.44 83 LEU A O 1
ATOM 677 N N . ALA A 1 84 ? -2.686 -11.037 0.735 1.00 96.56 84 ALA A N 1
ATOM 678 C CA . ALA A 1 84 ? -1.967 -10.329 -0.319 1.00 96.56 84 ALA A CA 1
ATOM 679 C C . ALA A 1 84 ? -0.488 -10.110 0.039 1.00 96.56 84 ALA A C 1
ATOM 681 O O . ALA A 1 84 ? 0.391 -10.274 -0.807 1.00 96.56 84 ALA A O 1
ATOM 682 N N . SER A 1 85 ? -0.206 -9.740 1.292 1.00 96.25 85 SER A N 1
ATOM 683 C CA . SER A 1 85 ? 1.162 -9.473 1.750 1.00 96.25 85 SER A CA 1
ATOM 684 C C . SER A 1 85 ? 1.990 -10.746 1.889 1.00 96.25 85 SER A C 1
ATOM 686 O O . SER A 1 85 ? 3.174 -10.712 1.562 1.00 96.25 85 SER A O 1
ATOM 688 N N . GLY A 1 86 ? 1.383 -11.869 2.291 1.00 97.00 86 GLY A N 1
ATOM 689 C CA . GLY A 1 86 ? 2.040 -13.176 2.277 1.00 97.00 86 GLY A CA 1
ATOM 690 C C . GLY A 1 86 ? 2.463 -13.580 0.866 1.00 97.00 86 GLY A C 1
ATOM 691 O O . GLY A 1 86 ? 3.628 -13.893 0.634 1.00 97.00 86 GLY A O 1
ATOM 692 N N . ASP A 1 87 ? 1.548 -13.465 -0.097 1.00 97.25 87 ASP A N 1
ATOM 693 C CA . ASP A 1 87 ? 1.813 -13.752 -1.509 1.00 97.25 87 ASP A CA 1
ATOM 694 C C . ASP A 1 87 ? 2.942 -12.887 -2.098 1.00 97.25 87 ASP A C 1
ATOM 696 O O . ASP A 1 87 ? 3.770 -13.377 -2.876 1.00 97.25 87 ASP A O 1
ATOM 700 N N . LEU A 1 88 ? 2.979 -11.597 -1.744 1.00 96.25 88 LEU A N 1
ATOM 701 C CA . LEU A 1 88 ? 4.022 -10.679 -2.199 1.00 96.25 88 LEU A CA 1
ATOM 702 C C . LEU A 1 88 ? 5.372 -10.970 -1.530 1.00 96.25 88 LEU A C 1
ATOM 704 O O . LEU A 1 88 ? 6.398 -10.943 -2.209 1.00 96.25 88 LEU A O 1
ATOM 708 N N . ALA A 1 89 ? 5.379 -11.272 -0.229 1.00 96.25 89 ALA A N 1
ATOM 709 C CA . ALA A 1 89 ? 6.591 -11.628 0.504 1.00 96.25 89 ALA A CA 1
ATOM 710 C C . ALA A 1 89 ? 7.236 -12.893 -0.078 1.00 96.25 89 ALA A C 1
ATOM 712 O O . ALA A 1 89 ? 8.409 -12.868 -0.445 1.00 96.25 89 ALA A O 1
ATOM 713 N N . ASP A 1 90 ? 6.441 -13.945 -0.278 1.00 97.06 90 ASP A N 1
ATOM 714 C CA . ASP A 1 90 ? 6.856 -15.187 -0.932 1.00 97.06 90 ASP A CA 1
ATOM 715 C C . ASP A 1 90 ? 7.477 -14.927 -2.314 1.00 97.06 90 ASP A C 1
ATOM 717 O O . ASP A 1 90 ? 8.476 -15.541 -2.701 1.00 97.06 90 ASP A O 1
ATOM 721 N N . PHE A 1 91 ? 6.875 -14.026 -3.093 1.00 95.94 91 PHE A N 1
ATOM 722 C CA . PHE A 1 91 ? 7.400 -13.638 -4.397 1.00 95.94 91 PHE A CA 1
ATOM 723 C C . PHE A 1 91 ? 8.744 -12.901 -4.284 1.00 95.94 91 PHE A C 1
ATOM 725 O O . PHE A 1 91 ? 9.689 -13.240 -5.003 1.00 95.94 91 PHE A O 1
ATOM 732 N N . PHE A 1 92 ? 8.867 -11.939 -3.370 1.00 95.19 92 PHE A N 1
ATOM 733 C CA . PHE A 1 92 ? 10.113 -11.203 -3.156 1.00 95.19 92 PHE A CA 1
ATOM 734 C C . PHE A 1 92 ? 11.248 -12.083 -2.635 1.00 95.19 92 PHE A C 1
ATOM 736 O O . PHE A 1 92 ? 12.370 -11.938 -3.111 1.00 95.19 92 PHE A O 1
ATOM 743 N N . GLU A 1 93 ? 10.977 -13.038 -1.744 1.00 95.75 93 GLU A N 1
ATOM 744 C CA . GLU A 1 93 ? 11.990 -13.984 -1.251 1.00 95.75 93 GLU A CA 1
ATOM 745 C C . GLU A 1 93 ? 12.606 -14.834 -2.371 1.00 95.75 93 GLU A C 1
ATOM 747 O O . GLU A 1 93 ? 13.766 -15.238 -2.288 1.00 95.75 93 GLU A O 1
ATOM 752 N N . ARG A 1 94 ? 11.850 -15.083 -3.446 1.00 95.44 94 ARG A N 1
ATOM 753 C CA . ARG A 1 94 ? 12.320 -15.822 -4.627 1.00 95.44 94 ARG A CA 1
ATOM 754 C C . ARG A 1 94 ? 12.896 -14.925 -5.724 1.00 95.44 94 ARG A C 1
ATOM 756 O O . ARG A 1 94 ? 13.376 -15.445 -6.730 1.00 95.44 94 ARG A O 1
ATOM 763 N N . THR A 1 95 ? 12.837 -13.603 -5.569 1.00 95.06 95 THR A N 1
ATOM 764 C CA . THR A 1 95 ? 13.269 -12.647 -6.595 1.00 95.06 95 THR A CA 1
ATOM 765 C C . THR A 1 95 ? 14.777 -12.376 -6.486 1.00 95.06 95 THR A C 1
ATOM 767 O O . THR A 1 95 ? 15.231 -11.920 -5.435 1.00 95.06 95 THR A O 1
ATOM 770 N N . PRO A 1 96 ? 15.576 -12.595 -7.552 1.00 95.56 96 PRO A N 1
ATOM 771 C CA . PRO A 1 96 ? 16.989 -12.214 -7.563 1.00 95.56 96 PRO A CA 1
ATOM 772 C C . PRO A 1 96 ? 17.147 -10.698 -7.413 1.00 95.56 96 PRO A C 1
ATOM 774 O O . PRO A 1 96 ? 16.668 -9.935 -8.251 1.00 95.56 96 PRO A O 1
ATOM 777 N N . LEU A 1 97 ? 17.810 -10.250 -6.343 1.00 94.31 97 LEU A N 1
ATOM 778 C CA . LEU A 1 97 ? 17.891 -8.825 -5.992 1.00 94.31 97 LEU A CA 1
ATOM 779 C C . LEU A 1 97 ? 18.712 -7.990 -6.985 1.00 94.31 97 LEU A C 1
ATOM 781 O O . LEU A 1 97 ? 18.492 -6.785 -7.092 1.00 94.31 97 LEU A O 1
ATOM 785 N N . ASP A 1 98 ? 19.646 -8.613 -7.697 1.00 94.44 98 ASP A N 1
ATOM 786 C CA . ASP A 1 98 ? 20.474 -8.017 -8.750 1.00 94.44 98 ASP A CA 1
ATOM 787 C C . ASP A 1 98 ? 19.822 -8.080 -10.144 1.00 94.44 98 ASP A C 1
ATOM 789 O O . ASP A 1 98 ? 20.325 -7.475 -11.091 1.00 94.44 98 ASP A O 1
ATOM 793 N N . GLY A 1 99 ? 18.687 -8.775 -10.269 1.00 92.06 99 GLY A N 1
ATOM 794 C CA . GLY A 1 99 ? 17.884 -8.822 -11.486 1.00 92.06 99 GLY A CA 1
ATOM 795 C C . GLY A 1 99 ? 17.167 -7.499 -11.784 1.00 92.06 99 GLY A C 1
ATOM 796 O O . GLY A 1 99 ? 17.216 -6.565 -10.984 1.00 92.06 99 GLY A O 1
ATOM 797 N N . PRO A 1 100 ? 16.470 -7.386 -12.927 1.00 90.38 100 PRO A N 1
ATOM 798 C CA . PRO A 1 100 ? 15.730 -6.175 -13.278 1.00 90.38 100 PRO A CA 1
ATOM 799 C C . PRO A 1 100 ? 14.527 -5.952 -12.346 1.00 90.38 100 PRO A C 1
ATOM 801 O O . PRO A 1 100 ? 13.726 -6.859 -12.121 1.00 90.38 100 PRO A O 1
ATOM 804 N N . GLY A 1 101 ? 14.382 -4.734 -11.825 1.00 89.25 101 GLY A N 1
ATOM 805 C CA . GLY A 1 101 ? 13.193 -4.291 -11.095 1.00 89.25 101 GLY A CA 1
ATOM 806 C C . GLY A 1 101 ? 12.043 -3.915 -12.029 1.00 89.25 101 GLY A C 1
ATOM 8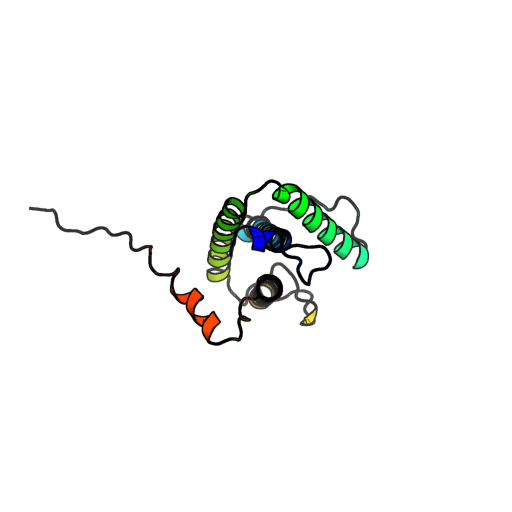07 O O . GLY A 1 101 ? 12.260 -3.590 -13.198 1.00 89.25 101 GLY A O 1
ATOM 808 N N . LEU A 1 102 ? 10.810 -3.940 -11.511 1.00 86.44 102 LEU A N 1
ATOM 809 C CA . LEU A 1 102 ? 9.626 -3.552 -12.283 1.00 86.44 102 LEU A CA 1
ATOM 810 C C . LEU A 1 102 ? 9.519 -2.028 -12.414 1.00 86.44 102 LEU A C 1
ATOM 812 O O . LEU A 1 102 ? 9.120 -1.513 -13.457 1.00 86.44 102 LEU A O 1
ATOM 816 N N . PHE A 1 103 ? 9.879 -1.311 -11.352 1.00 84.12 103 PHE A N 1
ATOM 817 C CA . PHE A 1 103 ? 9.851 0.145 -11.311 1.00 84.12 103 PHE A CA 1
ATOM 818 C C . PHE A 1 103 ? 11.254 0.704 -11.126 1.00 84.12 103 PHE A C 1
ATOM 820 O O . PHE A 1 103 ? 11.991 0.245 -10.258 1.00 84.12 103 PHE A O 1
ATOM 827 N N . GLY A 1 104 ? 11.592 1.731 -11.909 1.00 79.94 104 GLY A N 1
ATOM 828 C CA . GLY A 1 104 ? 12.761 2.562 -11.646 1.00 79.94 104 GLY A CA 1
ATOM 829 C C . GLY A 1 104 ? 12.599 3.341 -10.340 1.00 79.94 104 GLY A C 1
ATOM 830 O O . GLY A 1 104 ? 11.489 3.694 -9.927 1.00 79.94 104 GLY A O 1
ATOM 831 N N . VAL A 1 105 ? 13.721 3.631 -9.692 1.00 74.56 105 VAL A N 1
ATOM 832 C CA . VAL A 1 105 ? 13.761 4.280 -8.383 1.00 74.56 105 VAL A CA 1
ATOM 833 C C . VAL A 1 105 ? 14.387 5.662 -8.546 1.00 74.56 105 VAL A C 1
ATOM 835 O O . VAL A 1 105 ? 15.593 5.853 -8.416 1.00 74.56 105 VAL A O 1
ATOM 838 N N . SER A 1 106 ? 13.541 6.650 -8.848 1.00 69.62 106 SER A N 1
ATOM 839 C CA . SER A 1 106 ? 13.964 7.996 -9.266 1.00 69.62 106 SER A CA 1
ATOM 840 C C . SER A 1 106 ? 14.820 8.745 -8.237 1.00 69.62 106 SER A C 1
ATOM 842 O O . SER A 1 106 ? 15.706 9.502 -8.623 1.00 69.62 106 SER A O 1
ATOM 844 N N . TRP A 1 107 ? 14.621 8.510 -6.936 1.00 63.91 107 TRP A N 1
ATOM 845 C CA . TRP A 1 107 ? 15.439 9.104 -5.866 1.00 63.91 107 TRP A CA 1
ATOM 846 C C . TRP A 1 107 ? 16.855 8.517 -5.771 1.00 63.91 107 TRP A C 1
ATOM 848 O O . TRP A 1 107 ? 17.729 9.146 -5.180 1.00 63.91 107 TRP A O 1
ATOM 858 N N . ALA A 1 108 ? 17.102 7.362 -6.396 1.00 62.94 108 ALA A N 1
ATOM 859 C CA . ALA A 1 108 ? 18.439 6.810 -6.607 1.00 62.94 108 ALA A CA 1
ATOM 860 C C . ALA A 1 108 ? 19.068 7.274 -7.939 1.00 62.94 108 ALA A C 1
ATOM 862 O O . ALA A 1 108 ? 20.185 6.881 -8.253 1.00 62.94 108 ALA A O 1
ATOM 863 N N . GLY A 1 109 ? 18.370 8.107 -8.726 1.00 63.72 109 GLY A N 1
ATOM 864 C CA . GLY A 1 109 ? 18.813 8.537 -10.058 1.00 63.72 109 GLY A CA 1
ATOM 865 C C . GLY A 1 109 ? 18.643 7.476 -11.151 1.00 63.72 109 GLY A C 1
ATOM 866 O O . GLY A 1 109 ? 19.092 7.683 -12.275 1.00 63.72 109 GLY A O 1
ATOM 867 N N . GLU A 1 110 ? 17.979 6.362 -10.840 1.00 66.94 110 GLU A N 1
ATOM 868 C CA . GLU A 1 110 ? 17.894 5.189 -11.708 1.00 66.94 110 GLU A CA 1
ATOM 869 C C . GLU A 1 110 ? 16.586 5.183 -12.511 1.00 66.94 110 GLU A C 1
ATOM 871 O O . GLU A 1 110 ? 15.493 5.029 -11.957 1.00 66.94 110 GLU A O 1
ATOM 876 N N . MET A 1 111 ? 16.684 5.316 -13.839 1.00 70.00 111 MET A N 1
ATOM 877 C CA . MET A 1 111 ? 15.539 5.124 -14.749 1.00 70.00 111 MET A CA 1
ATOM 878 C C . MET A 1 111 ? 15.177 3.643 -14.927 1.00 70.00 111 MET A C 1
ATOM 880 O O . MET A 1 111 ? 14.028 3.317 -15.222 1.00 70.00 111 MET A O 1
ATOM 884 N N . ALA A 1 112 ? 16.148 2.757 -14.713 1.00 79.75 112 ALA A N 1
ATOM 885 C CA . ALA A 1 112 ? 15.980 1.321 -14.566 1.00 79.75 112 ALA A CA 1
ATOM 886 C C . ALA A 1 112 ? 16.798 0.900 -13.345 1.00 79.75 112 ALA A C 1
ATOM 888 O O . ALA A 1 112 ? 17.953 1.288 -13.233 1.00 79.75 112 ALA A O 1
ATOM 889 N N . SER A 1 113 ? 16.215 0.135 -12.429 1.00 84.94 113 SER A N 1
ATOM 890 C CA . SER A 1 113 ? 16.886 -0.252 -11.187 1.00 84.94 113 SER A CA 1
ATOM 891 C C . SER A 1 113 ? 16.904 -1.762 -11.010 1.00 84.94 113 SER A C 1
ATOM 893 O O . SER A 1 113 ? 16.048 -2.467 -11.546 1.00 84.94 113 SER A O 1
ATOM 895 N N . ALA A 1 114 ? 17.852 -2.257 -10.214 1.00 90.94 114 ALA A N 1
ATOM 896 C CA . ALA A 1 114 ? 17.829 -3.644 -9.769 1.00 90.94 114 ALA A CA 1
ATOM 897 C C . ALA A 1 114 ? 16.584 -3.920 -8.904 1.00 90.94 114 ALA A C 1
ATOM 899 O O . ALA A 1 114 ? 16.065 -3.018 -8.235 1.00 90.94 114 ALA A O 1
ATOM 900 N N . ALA A 1 115 ? 16.119 -5.166 -8.882 1.00 92.25 115 ALA A N 1
ATOM 901 C CA . ALA A 1 115 ? 14.935 -5.587 -8.143 1.00 92.25 115 ALA A CA 1
ATOM 902 C C . ALA A 1 115 ? 15.050 -5.267 -6.649 1.00 92.25 115 ALA A C 1
ATOM 904 O O . ALA A 1 115 ? 14.066 -4.870 -6.033 1.00 92.25 115 ALA A O 1
ATOM 905 N N . GLY A 1 116 ? 16.255 -5.334 -6.077 1.00 92.25 116 GLY A N 1
ATOM 906 C CA . GLY A 1 116 ? 16.504 -4.949 -4.690 1.00 92.25 116 GLY A CA 1
ATOM 907 C C . GLY A 1 116 ? 16.149 -3.491 -4.379 1.00 92.25 116 GLY A C 1
ATOM 908 O O . GLY A 1 116 ? 15.628 -3.217 -3.301 1.00 92.25 116 GLY A O 1
ATOM 909 N N . PHE A 1 117 ? 16.356 -2.557 -5.313 1.00 91.56 117 PHE A N 1
ATOM 910 C CA . PHE A 1 117 ? 15.961 -1.156 -5.123 1.00 91.56 117 PHE A CA 1
ATOM 911 C C . PHE A 1 117 ? 14.446 -0.972 -5.206 1.00 91.56 117 PHE A C 1
ATOM 913 O O . PHE A 1 117 ? 13.872 -0.253 -4.390 1.00 91.56 117 PHE A O 1
ATOM 920 N N . ASP A 1 118 ? 13.794 -1.634 -6.162 1.00 90.69 118 ASP A N 1
ATOM 921 C CA . ASP A 1 118 ? 12.333 -1.612 -6.303 1.00 90.69 118 ASP A CA 1
ATOM 922 C C . ASP A 1 118 ? 11.646 -2.216 -5.061 1.00 90.69 118 ASP A C 1
ATOM 924 O O . ASP A 1 118 ? 10.759 -1.604 -4.463 1.00 90.69 118 ASP A O 1
ATOM 928 N N . ILE A 1 119 ? 12.133 -3.366 -4.591 1.00 92.81 119 ILE A N 1
ATOM 929 C CA . ILE A 1 119 ? 11.693 -3.987 -3.336 1.00 92.81 119 ILE A CA 1
ATOM 930 C C . ILE A 1 119 ? 11.986 -3.058 -2.146 1.00 92.81 119 ILE A C 1
ATOM 932 O O . ILE A 1 119 ? 11.143 -2.872 -1.273 1.00 92.81 119 ILE A O 1
ATOM 936 N N . GLY A 1 120 ? 13.153 -2.412 -2.110 1.00 91.44 120 GLY A N 1
ATOM 937 C CA . GLY A 1 120 ? 13.489 -1.427 -1.081 1.00 91.44 120 GLY A CA 1
ATOM 938 C C . GLY A 1 120 ? 12.500 -0.259 -1.029 1.00 91.44 120 GLY A C 1
ATOM 939 O O . GLY A 1 120 ? 12.061 0.124 0.056 1.00 91.44 120 GLY A O 1
ATOM 940 N N . ARG A 1 121 ? 12.086 0.269 -2.190 1.00 88.94 121 ARG A N 1
ATOM 941 C CA . ARG A 1 121 ? 11.035 1.294 -2.286 1.00 88.94 121 ARG A CA 1
ATOM 942 C C . ARG A 1 121 ? 9.731 0.798 -1.655 1.00 88.94 121 ARG A C 1
ATOM 944 O O . ARG A 1 121 ? 9.123 1.539 -0.887 1.00 88.94 121 ARG A O 1
ATOM 951 N N . GLU A 1 122 ? 9.330 -0.439 -1.926 1.00 90.12 122 GLU A N 1
ATOM 952 C CA . GLU A 1 122 ? 8.129 -1.045 -1.337 1.00 90.12 122 GLU A CA 1
ATOM 953 C C . GLU A 1 122 ? 8.159 -1.013 0.199 1.00 90.12 122 GLU A C 1
ATOM 955 O O . GLU A 1 122 ? 7.210 -0.573 0.850 1.00 90.12 122 GLU A O 1
ATOM 960 N N . PHE A 1 123 ? 9.298 -1.375 0.794 1.00 91.19 123 PHE A N 1
ATOM 961 C CA . PHE A 1 123 ? 9.471 -1.311 2.245 1.00 91.19 123 PHE A CA 1
ATOM 962 C C . PHE A 1 123 ? 9.369 0.112 2.803 1.00 91.19 123 PHE A C 1
ATOM 964 O O . PHE A 1 123 ? 8.880 0.286 3.922 1.00 91.19 123 PHE A O 1
ATOM 971 N N . THR A 1 124 ? 9.784 1.135 2.048 1.00 91.19 124 THR A N 1
ATOM 972 C CA . THR A 1 124 ? 9.623 2.530 2.492 1.00 91.19 124 THR A CA 1
ATOM 973 C C . THR A 1 124 ? 8.156 2.963 2.538 1.00 91.19 124 THR A C 1
ATOM 975 O O . THR A 1 124 ? 7.763 3.617 3.504 1.00 91.19 124 THR A O 1
ATOM 978 N N . GLU A 1 125 ? 7.333 2.541 1.572 1.00 91.94 125 GLU A N 1
ATOM 979 C CA . GLU A 1 125 ? 5.883 2.804 1.555 1.00 91.94 125 GLU A CA 1
ATOM 980 C C . GLU A 1 125 ? 5.193 2.103 2.738 1.00 91.94 125 GLU A C 1
ATOM 982 O O . GLU A 1 125 ? 4.435 2.722 3.494 1.00 91.94 125 GLU A O 1
ATOM 987 N N . LEU A 1 126 ? 5.527 0.826 2.972 1.00 93.19 126 LEU A N 1
ATOM 988 C CA . LEU A 1 126 ? 5.002 0.045 4.095 1.00 93.19 126 LEU A CA 1
ATOM 989 C C . LEU A 1 126 ? 5.369 0.667 5.446 1.00 93.19 126 LEU A C 1
ATOM 991 O O . LEU A 1 126 ? 4.495 0.856 6.297 1.00 93.19 126 LEU A O 1
ATOM 995 N N . TRP A 1 127 ? 6.642 1.022 5.645 1.00 93.94 127 TRP A N 1
ATOM 996 C CA . TRP A 1 127 ? 7.094 1.674 6.874 1.00 93.94 127 TRP A CA 1
ATOM 997 C C . TRP A 1 127 ? 6.370 3.009 7.084 1.00 93.94 127 TRP A C 1
ATOM 999 O O . TRP A 1 127 ? 5.854 3.268 8.176 1.00 93.94 127 TRP A O 1
ATOM 1009 N N . HIS A 1 128 ? 6.269 3.833 6.034 1.00 95.19 128 HIS A N 1
ATOM 1010 C CA . HIS A 1 128 ? 5.649 5.154 6.106 1.00 95.19 128 HIS A CA 1
ATOM 1011 C C . HIS A 1 128 ? 4.185 5.068 6.551 1.00 95.19 128 HIS A C 1
ATOM 1013 O O . HIS A 1 128 ? 3.766 5.736 7.503 1.00 95.19 128 HIS A O 1
ATOM 1019 N N . HIS A 1 129 ? 3.408 4.196 5.917 1.00 96.19 129 HIS A N 1
ATOM 1020 C CA . HIS A 1 129 ? 1.997 4.016 6.236 1.00 96.19 129 HIS A CA 1
ATOM 1021 C C . HIS A 1 129 ? 1.771 3.298 7.569 1.00 96.19 129 HIS A C 1
ATOM 1023 O O . HIS A 1 129 ? 0.855 3.657 8.316 1.00 96.19 129 HIS A O 1
ATOM 1029 N N . GLN A 1 130 ? 2.647 2.365 7.948 1.00 95.25 130 GLN A N 1
ATOM 1030 C CA . GLN A 1 130 ? 2.601 1.767 9.279 1.00 95.25 130 GLN A CA 1
ATOM 1031 C C . GLN A 1 130 ? 2.844 2.815 10.377 1.00 95.25 130 GLN A C 1
ATOM 1033 O O . GLN A 1 130 ? 2.171 2.779 11.411 1.00 95.25 130 GLN A O 1
ATOM 1038 N N . MET A 1 131 ? 3.755 3.771 10.164 1.00 96.06 131 MET A N 1
ATOM 1039 C CA . MET A 1 131 ? 3.962 4.888 11.093 1.00 96.06 131 MET A CA 1
ATOM 1040 C C . MET A 1 131 ? 2.723 5.771 11.205 1.00 96.06 131 MET A C 1
ATOM 1042 O O . MET A 1 131 ? 2.319 6.115 12.316 1.00 96.06 131 MET A O 1
ATOM 1046 N N . GLN A 1 132 ? 2.078 6.102 10.085 1.00 96.88 132 GLN A N 1
ATOM 1047 C CA . GLN A 1 132 ? 0.844 6.892 10.091 1.00 96.88 132 GLN A CA 1
ATOM 1048 C C . GLN A 1 132 ? -0.277 6.210 10.890 1.00 96.88 132 GLN A C 1
ATOM 1050 O O . GLN A 1 132 ? -0.939 6.876 11.688 1.00 96.88 132 GLN A O 1
ATOM 1055 N N . ILE A 1 133 ? -0.455 4.892 10.732 1.00 97.19 133 ILE A N 1
ATOM 1056 C CA . ILE A 1 133 ? -1.429 4.116 11.514 1.00 97.19 133 ILE A CA 1
ATOM 1057 C C . ILE A 1 133 ? -1.059 4.132 12.998 1.00 97.19 133 ILE A C 1
ATOM 1059 O O . ILE A 1 133 ? -1.906 4.439 13.835 1.00 97.19 133 ILE A O 1
ATOM 1063 N N . ARG A 1 134 ? 0.204 3.842 13.341 1.00 96.00 134 ARG A N 1
ATOM 1064 C CA . ARG A 1 134 ? 0.666 3.815 14.740 1.00 96.00 134 ARG A CA 1
ATOM 1065 C C . ARG A 1 134 ? 0.435 5.153 15.435 1.00 96.00 134 ARG A C 1
ATOM 1067 O O . ARG A 1 134 ? -0.107 5.171 16.536 1.00 96.00 134 ARG A O 1
ATOM 1074 N N . LEU A 1 135 ? 0.759 6.258 14.765 1.00 96.12 135 LEU A N 1
ATOM 1075 C CA . LEU A 1 135 ? 0.495 7.607 15.264 1.00 96.12 135 LEU A CA 1
ATOM 1076 C C . LEU A 1 135 ? -1.003 7.861 15.482 1.00 96.12 135 LEU A C 1
ATOM 1078 O O . LEU A 1 135 ? -1.369 8.409 16.518 1.00 96.12 135 LEU A O 1
ATOM 1082 N N . ALA A 1 136 ? -1.868 7.446 14.551 1.00 97.25 136 ALA A N 1
ATOM 1083 C CA . ALA A 1 136 ? -3.317 7.638 14.662 1.00 97.25 136 ALA A CA 1
ATOM 1084 C C . ALA A 1 136 ? -3.925 6.896 15.868 1.00 97.25 136 ALA A C 1
ATOM 1086 O O . ALA A 1 136 ? -4.817 7.415 16.541 1.00 97.25 136 ALA A O 1
ATOM 1087 N N . VAL A 1 137 ? -3.424 5.697 16.175 1.00 96.75 137 VAL A N 1
ATOM 1088 C CA . VAL A 1 137 ? -3.942 4.854 17.270 1.00 96.75 137 VAL A CA 1
ATOM 1089 C C . VAL A 1 137 ? -3.163 5.005 18.583 1.00 96.75 137 VAL A C 1
ATOM 1091 O O . VAL A 1 137 ? -3.478 4.340 19.564 1.00 96.75 137 VAL A O 1
ATOM 1094 N N . GLY A 1 138 ? -2.144 5.870 18.624 1.00 94.56 138 GLY A N 1
ATOM 1095 C CA . GLY A 1 138 ? -1.288 6.055 19.801 1.00 94.56 138 GLY A CA 1
ATOM 1096 C C . GLY A 1 138 ? -0.389 4.853 20.121 1.00 94.56 138 GLY A C 1
ATOM 1097 O O . GLY A 1 138 ? 0.034 4.686 21.264 1.00 94.56 138 GLY A O 1
ATOM 1098 N N . ALA A 1 139 ? -0.101 4.001 19.135 1.00 92.62 139 ALA A N 1
ATOM 1099 C CA . ALA A 1 139 ? 0.837 2.898 19.292 1.00 92.62 139 ALA A CA 1
ATOM 1100 C C . ALA A 1 139 ? 2.295 3.400 19.239 1.00 92.62 139 ALA A C 1
ATOM 1102 O O . ALA A 1 139 ? 2.585 4.382 18.549 1.00 92.62 139 ALA A O 1
ATOM 1103 N N . PRO A 1 140 ? 3.239 2.713 19.909 1.00 91.88 140 PRO A N 1
ATOM 1104 C CA . PRO A 1 140 ? 4.656 3.050 19.818 1.00 91.88 140 PRO A CA 1
ATOM 1105 C C . PRO A 1 140 ? 5.169 3.021 18.368 1.00 91.88 140 PRO A C 1
ATOM 1107 O O . PRO A 1 140 ? 4.691 2.199 17.578 1.00 91.88 140 PRO A O 1
ATOM 1110 N N . PRO A 1 141 ? 6.153 3.858 18.001 1.00 88.00 141 PRO A N 1
ATOM 1111 C CA . PRO A 1 141 ? 6.787 3.801 16.684 1.00 88.00 141 PRO A CA 1
ATOM 1112 C C . PRO A 1 141 ? 7.589 2.494 16.506 1.00 88.00 141 PRO A C 1
ATOM 1114 O O . PRO A 1 141 ? 7.820 1.760 17.472 1.00 88.00 141 PRO A O 1
ATOM 1117 N N . LEU A 1 142 ? 7.982 2.145 15.276 1.00 84.12 142 LEU A N 1
ATOM 1118 C CA . LEU A 1 142 ? 8.697 0.880 15.004 1.00 84.12 142 LEU A CA 1
ATOM 1119 C C . LEU A 1 142 ? 10.118 0.886 15.572 1.00 84.12 142 LEU A C 1
ATOM 1121 O O . LEU A 1 142 ? 10.655 -0.166 15.910 1.00 84.12 142 LEU A O 1
ATOM 1125 N N . GLU A 1 143 ? 10.703 2.070 15.714 1.00 81.50 143 GLU A N 1
ATOM 1126 C CA . GLU A 1 143 ? 12.033 2.277 16.274 1.00 81.50 143 GLU A CA 1
ATOM 1127 C C . GLU A 1 143 ? 12.048 2.033 17.791 1.00 81.50 143 GLU A C 1
ATOM 1129 O O . GLU A 1 143 ? 13.116 1.776 18.354 1.00 81.50 143 GLU A O 1
ATOM 1134 N N . ASP A 1 144 ? 10.876 2.056 18.448 1.00 75.69 144 ASP A N 1
ATOM 1135 C CA . ASP A 1 144 ? 10.736 1.693 19.859 1.00 75.69 144 ASP A CA 1
ATOM 1136 C C . ASP A 1 144 ? 11.149 0.220 20.045 1.00 75.69 144 ASP A C 1
ATOM 1138 O O . ASP A 1 144 ? 10.573 -0.667 19.405 1.00 75.69 144 ASP A O 1
ATOM 1142 N N . PRO A 1 145 ? 12.112 -0.089 20.934 1.00 70.06 145 PRO A N 1
ATOM 1143 C CA . PRO A 1 145 ? 12.533 -1.461 21.209 1.00 70.06 145 PRO A CA 1
ATOM 1144 C C . PRO A 1 145 ? 11.380 -2.425 21.532 1.00 70.06 145 PRO A C 1
ATOM 1146 O O . PRO A 1 145 ? 11.470 -3.608 21.209 1.00 70.06 145 PRO A O 1
ATOM 1149 N N . ARG A 1 146 ? 10.270 -1.934 22.104 1.00 69.31 146 ARG A N 1
ATOM 1150 C CA . ARG A 1 146 ? 9.066 -2.729 22.405 1.00 69.31 146 ARG A CA 1
ATOM 1151 C C . ARG A 1 146 ? 8.314 -3.186 21.151 1.00 69.31 146 ARG A C 1
ATOM 1153 O O . ARG A 1 146 ? 7.613 -4.193 21.196 1.00 69.31 146 ARG A O 1
ATOM 1160 N N . SER A 1 147 ? 8.484 -2.496 20.023 1.00 60.16 147 SER A N 1
ATOM 1161 C CA . SER A 1 147 ? 7.853 -2.829 18.738 1.00 60.16 147 SER A CA 1
ATOM 1162 C C . SER A 1 147 ? 8.548 -3.972 17.985 1.00 60.16 147 SER A C 1
ATOM 1164 O O . SER A 1 147 ? 7.953 -4.533 17.066 1.00 60.16 147 SER A O 1
ATOM 1166 N N . ARG A 1 148 ? 9.770 -4.366 18.381 1.00 55.56 148 ARG A N 1
ATOM 1167 C CA . ARG A 1 148 ? 10.592 -5.389 17.695 1.00 55.56 148 ARG A CA 1
ATOM 1168 C C . ARG A 1 148 ? 10.126 -6.838 17.913 1.00 55.56 148 ARG A C 1
ATOM 1170 O O . ARG A 1 148 ? 10.655 -7.750 17.290 1.00 55.56 148 ARG A O 1
ATOM 1177 N N . SER A 1 149 ? 9.135 -7.058 18.778 1.00 46.31 149 SER A N 1
ATOM 1178 C CA . SER A 1 149 ? 8.677 -8.393 19.198 1.00 46.31 149 SER A CA 1
ATOM 1179 C C . SER A 1 149 ? 7.718 -9.086 18.207 1.00 46.31 149 SER A C 1
ATOM 1181 O O . SER A 1 149 ? 7.599 -10.308 18.217 1.00 46.31 149 SER A O 1
ATOM 1183 N N . MET A 1 150 ? 7.051 -8.355 17.302 1.00 38.56 150 MET A N 1
ATOM 1184 C CA . MET A 1 150 ? 5.972 -8.947 16.482 1.00 38.56 150 MET A CA 1
ATOM 1185 C C . MET A 1 150 ? 6.426 -9.714 15.225 1.00 38.56 150 MET A C 1
ATOM 1187 O O . MET A 1 150 ? 5.635 -10.479 14.685 1.00 38.56 150 MET A O 1
ATOM 1191 N N . ALA A 1 151 ? 7.678 -9.582 14.772 1.00 37.91 151 ALA A N 1
ATOM 1192 C CA . ALA A 1 151 ? 8.161 -10.270 13.563 1.00 37.91 151 ALA A CA 1
ATOM 1193 C C . ALA A 1 151 ? 8.520 -11.757 13.785 1.00 37.91 151 ALA A C 1
ATOM 1195 O O . ALA A 1 151 ? 8.664 -12.512 12.830 1.00 37.91 151 ALA A O 1
ATOM 1196 N N . ALA A 1 152 ? 8.657 -12.204 15.039 1.00 33.31 152 ALA A N 1
ATOM 1197 C CA . ALA A 1 152 ? 9.154 -13.545 15.360 1.00 33.31 152 ALA A CA 1
ATOM 1198 C C . ALA A 1 152 ? 8.059 -14.622 15.521 1.00 33.31 152 ALA A C 1
ATOM 1200 O O . ALA A 1 152 ? 8.389 -15.793 15.728 1.00 33.31 152 ALA A O 1
ATOM 1201 N N . SER A 1 153 ? 6.770 -14.256 15.462 1.00 32.59 153 SER A N 1
ATOM 1202 C CA . SER A 1 153 ? 5.677 -15.181 15.810 1.00 32.59 153 SER A CA 1
ATOM 1203 C C . SER A 1 153 ? 5.023 -15.885 14.616 1.00 32.59 153 SER A C 1
ATOM 1205 O O . SER A 1 153 ? 4.429 -16.943 14.811 1.00 32.59 153 SER A O 1
ATOM 1207 N N . SER A 1 154 ? 5.158 -15.365 13.392 1.00 36.81 154 SER A N 1
ATOM 1208 C CA . SER A 1 154 ? 4.455 -15.901 12.209 1.00 36.81 154 SER A CA 1
ATOM 1209 C C . SER A 1 154 ? 5.208 -17.025 11.481 1.00 36.81 154 SER A C 1
ATOM 1211 O O . SER A 1 154 ? 4.648 -17.683 10.614 1.00 36.81 154 SER A O 1
ATOM 1213 N N . LEU A 1 155 ? 6.458 -17.308 11.865 1.00 36.84 155 LEU A N 1
ATOM 1214 C CA . LEU A 1 155 ? 7.290 -18.371 11.274 1.00 36.84 155 LEU A CA 1
ATOM 1215 C C . LEU A 1 155 ? 7.157 -19.737 11.976 1.00 36.84 155 LEU A C 1
ATOM 1217 O O . LEU A 1 155 ? 7.868 -20.683 11.645 1.00 36.84 155 LEU A O 1
ATOM 1221 N N . ARG A 1 156 ? 6.248 -19.883 12.948 1.00 39.09 156 ARG A N 1
ATOM 1222 C CA . ARG A 1 156 ? 6.008 -21.154 13.653 1.00 39.09 156 ARG A CA 1
ATOM 1223 C C . ARG A 1 156 ? 4.569 -21.606 13.470 1.00 39.09 156 ARG A C 1
ATOM 1225 O O . ARG A 1 156 ? 3.791 -21.479 14.399 1.00 39.09 156 ARG A O 1
ATOM 1232 N N . THR A 1 157 ? 4.199 -22.104 12.293 1.00 43.16 157 THR A N 1
ATOM 1233 C CA . THR A 1 157 ? 3.081 -23.067 12.125 1.00 43.16 157 THR A CA 1
ATOM 1234 C C . THR A 1 157 ? 2.928 -23.508 10.667 1.00 43.16 157 THR A C 1
ATOM 1236 O O . THR A 1 157 ? 1.866 -23.397 10.075 1.00 43.16 157 THR A O 1
ATOM 1239 N N . ARG A 1 158 ? 3.976 -24.089 10.071 1.00 43.84 158 ARG A N 1
ATOM 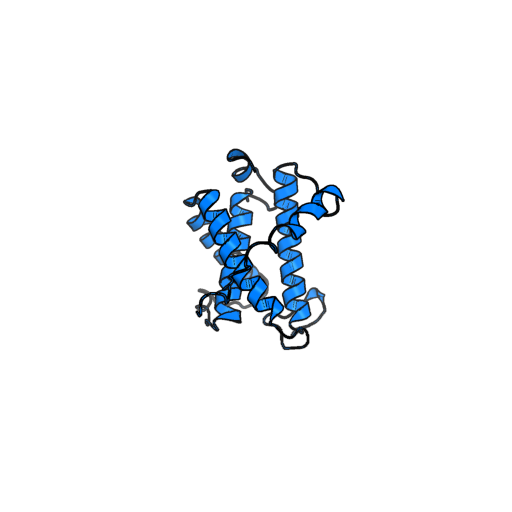1240 C CA . ARG A 1 158 ? 3.804 -25.072 8.982 1.00 43.84 158 ARG A CA 1
ATOM 1241 C C . ARG A 1 158 ? 4.840 -26.189 9.107 1.00 43.84 158 ARG A C 1
ATOM 1243 O O . ARG A 1 158 ? 5.713 -26.341 8.267 1.00 43.84 158 ARG A O 1
ATOM 1250 N N . SER A 1 159 ? 4.739 -26.987 10.169 1.00 40.59 159 SER A N 1
ATOM 1251 C CA . SER A 1 159 ? 5.280 -28.351 10.158 1.00 40.59 159 SER A CA 1
ATOM 1252 C C . SER A 1 159 ? 4.131 -29.309 9.842 1.00 40.59 159 SER A C 1
ATOM 1254 O O . SER A 1 159 ? 3.441 -29.783 10.743 1.00 40.59 159 SER A O 1
ATOM 1256 N N . CYS A 1 160 ? 3.880 -29.554 8.557 1.00 40.03 160 CYS A N 1
ATOM 1257 C CA . CYS A 1 160 ? 3.142 -30.747 8.150 1.00 40.03 160 CYS A CA 1
ATOM 1258 C C . CYS A 1 160 ? 4.115 -31.933 8.192 1.00 40.03 160 CYS A C 1
ATOM 1260 O O . CYS A 1 160 ? 5.144 -31.900 7.521 1.00 40.03 160 CYS A O 1
ATOM 1262 N N . GLY A 1 161 ? 3.809 -32.945 9.011 1.00 42.06 161 GLY A N 1
ATOM 1263 C CA . GLY A 1 161 ? 4.476 -34.253 8.967 1.00 42.06 161 GLY A CA 1
ATOM 1264 C C . GLY A 1 161 ? 4.148 -35.025 7.677 1.00 42.06 161 GLY A C 1
ATOM 1265 O O . GLY A 1 161 ? 3.324 -34.572 6.879 1.00 42.06 161 GLY A O 1
ATOM 1266 N N . PRO A 1 162 ? 4.747 -36.214 7.490 1.00 46.31 162 PRO A N 1
ATOM 1267 C CA . PRO A 1 162 ? 4.176 -37.365 8.188 1.00 46.31 162 PRO A CA 1
ATOM 1268 C C . PRO A 1 162 ? 5.206 -38.253 8.906 1.00 46.31 162 PRO A C 1
ATOM 1270 O O . PRO A 1 162 ? 6.378 -38.319 8.548 1.00 46.31 162 PRO A O 1
ATOM 1273 N N . ASP A 1 163 ? 4.709 -38.941 9.930 1.00 55.06 163 ASP A N 1
ATOM 1274 C CA . ASP A 1 163 ? 5.381 -39.957 10.744 1.00 55.06 163 ASP A CA 1
ATOM 1275 C C . ASP A 1 163 ? 5.455 -41.296 9.976 1.00 55.06 163 ASP A C 1
ATOM 1277 O O . ASP A 1 163 ? 4.403 -41.825 9.596 1.00 55.06 163 ASP A O 1
ATOM 1281 N N . PRO A 1 164 ? 6.644 -41.871 9.706 1.00 47.28 164 PRO A N 1
ATOM 1282 C CA . PRO A 1 164 ? 6.756 -43.185 9.101 1.00 47.28 164 PRO A CA 1
ATOM 1283 C C . PRO A 1 164 ? 6.932 -44.236 10.200 1.00 47.28 164 PRO A C 1
ATOM 1285 O O . PRO A 1 164 ? 8.036 -44.711 10.456 1.00 47.28 164 PRO A O 1
ATOM 1288 N N . SER A 1 165 ? 5.838 -44.636 10.844 1.00 51.50 165 SER A N 1
ATOM 1289 C CA . SER A 1 165 ? 5.856 -45.818 11.711 1.00 51.50 165 SER A CA 1
ATOM 1290 C C . SER A 1 165 ? 4.518 -46.561 11.738 1.00 51.50 165 SER A C 1
ATOM 1292 O O . SER A 1 165 ? 3.860 -46.712 12.761 1.00 51.50 165 SER A O 1
ATOM 1294 N N . SER A 1 166 ? 4.129 -47.128 10.591 1.00 47.25 166 SER A N 1
ATOM 1295 C CA . SER A 1 166 ? 3.293 -48.334 10.603 1.00 47.25 166 SER A CA 1
ATOM 1296 C C . SER A 1 166 ? 3.620 -49.263 9.432 1.00 47.25 166 SER A C 1
ATOM 1298 O O . SER A 1 166 ? 2.966 -49.258 8.391 1.00 47.25 166 SER A O 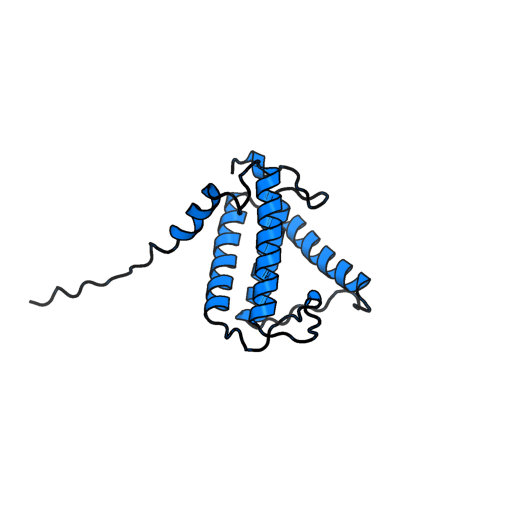1
ATOM 1300 N N . SER A 1 167 ? 4.616 -50.118 9.621 1.00 46.09 167 SER A N 1
ATOM 1301 C CA . SER A 1 167 ? 4.696 -51.398 8.922 1.00 46.09 167 SER A CA 1
ATOM 1302 C C . SER A 1 167 ? 5.177 -52.442 9.921 1.00 46.09 167 SER A C 1
ATOM 1304 O O . SER A 1 167 ? 6.138 -52.208 10.649 1.00 46.09 167 SER A O 1
ATOM 1306 N N . ARG A 1 168 ? 4.394 -53.518 9.985 1.00 44.03 168 ARG A N 1
ATOM 1307 C CA . ARG A 1 168 ? 4.556 -54.709 10.820 1.00 44.03 168 ARG A CA 1
ATOM 1308 C C . ARG A 1 168 ? 5.868 -55.436 10.563 1.00 44.03 168 ARG A C 1
ATOM 1310 O O . ARG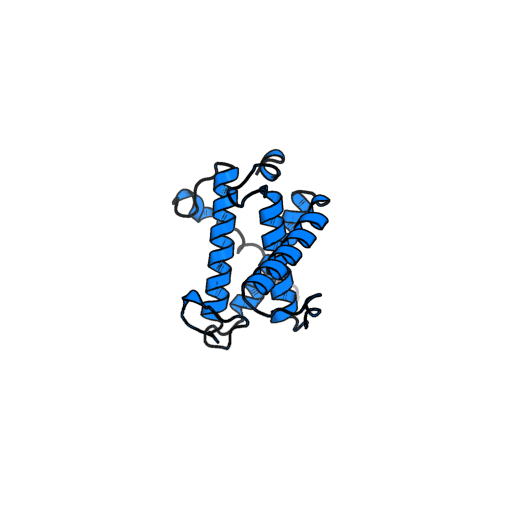 A 1 168 ? 6.369 -55.323 9.424 1.00 44.03 168 ARG A O 1
#

Secondary structure (DSSP, 8-state):
--GGGGG-B-SSTT-BHHHHHHHHHHHHHHHIIIIIS---PPPPSS---SHHHHHHHHHHHHHHHHHHHTTS-HHHHHHHHHHHHHHHHHHHHTS-TTSB-SS--GGGT-SS-BHHHHHHHHHHHHHHHHHHHHHHHTPPPTTSGGGGGGGGSTTS------------

pLDDT: mean 86.0, std 17.97, range [32.59, 98.31]